Protein AF-A0A221NKV9-F1 (afdb_monomer)

Sequence (88 aa):
MVFHGSACGPILLRGAAGPVVLTQQGRVEMPAEGVVVADTVGAGDSFMAGLIWGLAQLSALGAEGREKLNALSEDELLLVAAYANRAD

Structure (mmCIF, N/CA/C/O backbone):
data_AF-A0A221NKV9-F1
#
_entry.id   AF-A0A221NKV9-F1
#
loop_
_atom_site.group_PDB
_atom_site.id
_atom_site.type_symbol
_atom_site.label_atom_id
_atom_site.label_alt_id
_atom_site.label_comp_id
_atom_site.label_asym_id
_atom_site.label_entity_id
_atom_site.label_seq_id
_atom_site.pdbx_PDB_ins_code
_atom_site.Cartn_x
_atom_site.Cartn_y
_atom_site.Cartn_z
_atom_site.occupancy
_atom_site.B_iso_or_equiv
_atom_site.auth_seq_id
_atom_site.auth_comp_id
_atom_site.auth_asym_id
_atom_site.auth_atom_id
_atom_site.pdbx_PDB_model_num
ATOM 1 N N . MET A 1 1 ? -23.271 -11.346 7.793 1.00 33.72 1 MET A N 1
ATOM 2 C CA . MET A 1 1 ? -21.861 -11.556 8.175 1.00 33.72 1 MET A CA 1
ATOM 3 C C . MET A 1 1 ? -21.299 -10.182 8.486 1.00 33.72 1 MET A C 1
ATOM 5 O O . MET A 1 1 ? -21.290 -9.347 7.596 1.00 33.72 1 MET A O 1
ATOM 9 N N . VAL A 1 2 ? -21.023 -9.885 9.757 1.00 31.58 2 VAL A N 1
ATOM 10 C CA . VAL A 1 2 ? -20.586 -8.547 10.187 1.00 31.58 2 VAL A CA 1
ATOM 11 C C . VAL A 1 2 ? -19.059 -8.550 10.194 1.00 31.58 2 VAL A C 1
ATOM 13 O O . VAL A 1 2 ? -18.452 -9.121 11.099 1.00 31.58 2 VAL A O 1
ATOM 16 N N . PHE A 1 3 ? -18.443 -7.991 9.155 1.00 38.78 3 PHE A N 1
ATOM 17 C CA . PHE A 1 3 ? -16.989 -7.861 9.070 1.00 38.78 3 PHE A CA 1
ATOM 18 C C . PHE A 1 3 ? -16.542 -6.675 9.936 1.00 38.78 3 PHE A C 1
ATOM 20 O O . PHE A 1 3 ? -16.965 -5.544 9.717 1.00 38.78 3 PHE A O 1
ATOM 27 N N . HIS A 1 4 ? -15.732 -6.949 10.958 1.00 42.09 4 HIS A N 1
ATOM 28 C CA . HIS A 1 4 ? -15.169 -5.944 11.861 1.00 42.09 4 HIS A CA 1
ATOM 29 C C . HIS A 1 4 ? -13.759 -5.586 11.383 1.00 42.09 4 HIS A C 1
ATOM 31 O O . HIS A 1 4 ? -12.874 -6.391 11.616 1.00 42.09 4 HIS A O 1
ATOM 37 N N . GLY A 1 5 ? -13.564 -4.436 10.723 1.00 46.19 5 GLY A N 1
ATOM 38 C CA . GLY A 1 5 ? -12.274 -3.760 10.447 1.00 4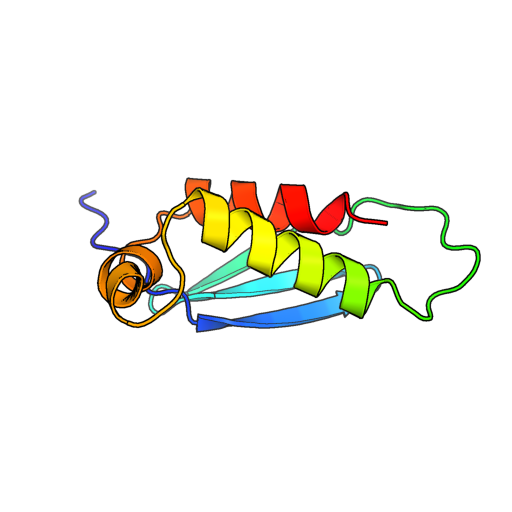6.19 5 GLY A CA 1
ATOM 39 C C . GLY A 1 5 ? -11.043 -4.637 10.150 1.00 46.19 5 GLY A C 1
ATOM 40 O O . GLY A 1 5 ? -10.445 -5.222 11.054 1.00 46.19 5 GLY A O 1
ATOM 41 N N . SER A 1 6 ? -10.615 -4.701 8.888 1.00 56.94 6 SER A N 1
ATOM 42 C CA . SER A 1 6 ? -9.411 -5.430 8.480 1.00 56.94 6 SER A CA 1
ATOM 43 C C . SER A 1 6 ? -8.172 -4.579 8.771 1.00 56.94 6 SER A C 1
ATOM 45 O O . SER A 1 6 ? -7.784 -3.727 7.980 1.00 56.94 6 SER A O 1
ATOM 47 N N . ALA A 1 7 ? -7.524 -4.789 9.919 1.00 61.06 7 ALA A N 1
ATOM 48 C CA . ALA A 1 7 ? -6.280 -4.080 10.213 1.00 61.06 7 ALA A CA 1
ATOM 49 C C . ALA A 1 7 ? -5.216 -4.366 9.138 1.00 61.06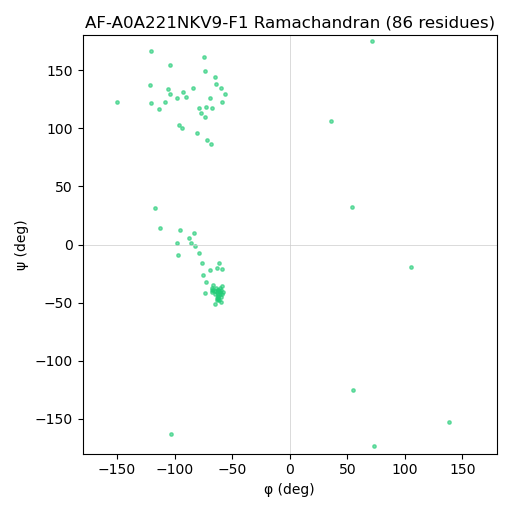 7 ALA A C 1
ATOM 51 O O . ALA A 1 7 ? -4.868 -5.531 8.909 1.00 61.06 7 ALA A O 1
ATOM 52 N N . CYS A 1 8 ? -4.710 -3.306 8.497 1.00 58.97 8 CYS A N 1
ATOM 53 C CA . CYS A 1 8 ? -3.676 -3.386 7.469 1.00 58.97 8 CYS A CA 1
ATOM 54 C C . CYS A 1 8 ? -2.347 -3.844 8.089 1.00 58.97 8 CYS A C 1
ATOM 56 O O . CYS A 1 8 ? -1.789 -3.177 8.961 1.00 58.97 8 CYS A O 1
ATOM 58 N N . GLY A 1 9 ? -1.852 -5.003 7.659 1.00 64.25 9 GLY A N 1
ATOM 59 C CA . GLY A 1 9 ? -0.559 -5.560 8.049 1.00 64.25 9 GLY A CA 1
ATOM 60 C C . GLY A 1 9 ? 0.502 -5.377 6.954 1.00 64.25 9 GLY A C 1
ATOM 61 O O . GLY A 1 9 ? 0.348 -4.527 6.074 1.00 64.25 9 GLY A O 1
ATOM 62 N N . PRO A 1 10 ? 1.619 -6.124 7.017 1.00 66.31 10 PRO A N 1
ATOM 63 C CA . PRO A 1 10 ? 2.726 -5.961 6.079 1.00 66.31 10 PRO A CA 1
ATOM 64 C C . PRO A 1 10 ? 2.328 -6.322 4.641 1.00 66.31 10 PRO A C 1
ATOM 66 O O . PRO A 1 10 ? 1.575 -7.269 4.405 1.00 66.31 10 PRO A O 1
ATOM 69 N N . ILE A 1 11 ? 2.886 -5.581 3.682 1.00 68.25 11 ILE A N 1
ATOM 70 C CA . ILE A 1 11 ? 2.724 -5.823 2.246 1.00 68.25 11 ILE A CA 1
ATOM 71 C C . ILE A 1 11 ? 4.001 -6.465 1.715 1.00 68.25 11 ILE A C 1
ATOM 73 O O . ILE A 1 11 ? 5.102 -5.966 1.948 1.00 68.25 11 ILE A O 1
ATOM 77 N N . LEU A 1 12 ? 3.847 -7.574 1.001 1.00 69.31 12 LEU A N 1
ATOM 78 C CA . LEU A 1 12 ? 4.927 -8.294 0.343 1.00 69.31 12 LEU A CA 1
ATOM 79 C C . LEU A 1 12 ? 4.825 -8.102 -1.170 1.00 69.31 12 LEU A C 1
ATOM 81 O O . LEU A 1 12 ? 3.829 -8.484 -1.779 1.00 69.31 12 LEU A O 1
ATOM 85 N N . LEU A 1 13 ? 5.881 -7.578 -1.787 1.00 63.94 13 LEU A N 1
ATOM 86 C CA . LEU A 1 13 ? 6.001 -7.488 -3.241 1.00 63.94 13 LEU A CA 1
ATOM 87 C C . LEU A 1 13 ? 6.669 -8.749 -3.793 1.00 63.94 13 LEU A C 1
ATOM 89 O O . LEU A 1 13 ? 7.753 -9.121 -3.347 1.00 63.94 13 LEU A O 1
ATOM 93 N N . ARG A 1 14 ? 6.034 -9.408 -4.772 1.00 73.12 14 ARG A N 1
ATOM 94 C CA . ARG A 1 14 ? 6.544 -10.646 -5.397 1.00 73.12 14 ARG A CA 1
ATOM 95 C C . ARG A 1 14 ? 6.847 -10.492 -6.893 1.00 73.12 14 ARG A C 1
ATOM 97 O O . ARG A 1 14 ? 6.693 -11.445 -7.658 1.00 73.12 14 ARG A O 1
ATOM 104 N N . GLY A 1 15 ? 7.253 -9.297 -7.327 1.00 68.06 15 GLY A N 1
ATOM 105 C CA . GLY A 1 15 ? 7.533 -9.008 -8.739 1.00 68.06 15 GLY A CA 1
ATOM 106 C C . GLY A 1 15 ? 6.332 -9.340 -9.631 1.00 68.06 15 GLY A C 1
ATOM 107 O O . GLY A 1 15 ? 5.217 -8.915 -9.346 1.00 68.06 15 GLY A O 1
ATOM 108 N N . ALA A 1 16 ? 6.538 -10.171 -10.658 1.00 65.00 16 ALA A N 1
ATOM 109 C CA . ALA A 1 16 ? 5.494 -10.580 -11.606 1.00 65.00 16 ALA A CA 1
ATOM 110 C C . ALA A 1 16 ? 4.300 -11.336 -10.978 1.00 65.00 16 ALA A C 1
ATOM 112 O O . ALA A 1 16 ? 3.256 -11.459 -11.610 1.00 65.00 16 ALA A O 1
ATOM 113 N N . ALA A 1 17 ? 4.427 -11.840 -9.744 1.00 62.91 17 ALA A N 1
ATOM 114 C CA . ALA A 1 17 ? 3.318 -12.464 -9.012 1.00 62.91 17 ALA A CA 1
ATOM 115 C C . ALA A 1 17 ? 2.450 -11.455 -8.229 1.00 62.91 17 ALA A C 1
ATOM 117 O O . ALA A 1 17 ? 1.518 -11.866 -7.534 1.00 62.91 17 ALA A O 1
ATOM 118 N N . GLY A 1 18 ? 2.765 -10.160 -8.323 1.00 64.56 18 GLY A N 1
ATOM 119 C CA . GLY A 1 18 ? 2.011 -9.069 -7.717 1.00 64.56 18 GLY A CA 1
ATOM 120 C C . GLY A 1 18 ? 2.133 -8.976 -6.192 1.00 64.56 18 GLY A C 1
ATOM 121 O O . GLY A 1 18 ? 2.801 -9.804 -5.548 1.00 64.56 18 GLY A O 1
ATOM 122 N N . PRO A 1 19 ? 1.543 -7.928 -5.596 1.00 69.00 19 PRO A N 1
ATOM 123 C CA . PRO A 1 19 ? 1.589 -7.702 -4.163 1.00 69.00 19 PRO A CA 1
ATOM 124 C C . PRO A 1 19 ? 0.683 -8.677 -3.401 1.00 69.00 19 PRO A C 1
ATOM 126 O O . PRO A 1 19 ? -0.373 -9.108 -3.868 1.00 69.00 19 PRO A O 1
ATOM 129 N N . VAL A 1 20 ? 1.100 -8.987 -2.177 1.00 72.75 20 VAL A N 1
ATOM 130 C CA . VAL A 1 20 ? 0.295 -9.679 -1.173 1.00 72.75 20 VAL A CA 1
ATOM 131 C C . VAL A 1 20 ? 0.176 -8.771 0.033 1.00 72.75 20 VAL A C 1
ATOM 133 O O . VAL A 1 20 ? 1.187 -8.405 0.630 1.00 72.75 20 VAL A O 1
ATOM 136 N N . VAL A 1 21 ? -1.047 -8.430 0.414 1.00 71.69 21 VAL A N 1
ATOM 137 C CA . VAL A 1 21 ? -1.317 -7.710 1.654 1.00 71.69 21 VAL A CA 1
ATOM 138 C C . VAL A 1 21 ? -1.727 -8.712 2.720 1.00 71.69 21 VAL A C 1
ATOM 140 O O . VAL A 1 21 ? -2.643 -9.514 2.531 1.00 71.69 21 VAL A O 1
ATOM 143 N N . LEU A 1 22 ? -1.030 -8.680 3.849 1.00 69.06 22 LEU A N 1
ATOM 144 C CA . LEU A 1 22 ? -1.406 -9.440 5.030 1.00 69.06 22 LEU A CA 1
ATOM 145 C C . LEU A 1 22 ? -2.267 -8.542 5.917 1.00 69.06 22 LEU A C 1
ATOM 147 O O . LEU A 1 22 ? -1.893 -7.412 6.204 1.00 69.06 22 LEU A O 1
ATOM 151 N N . THR A 1 23 ? -3.410 -9.038 6.368 1.00 68.88 23 THR A N 1
ATOM 152 C CA . THR A 1 23 ? -4.280 -8.379 7.351 1.00 68.88 23 THR A CA 1
ATOM 153 C C . THR A 1 23 ? -4.434 -9.284 8.571 1.00 68.88 23 THR A C 1
ATOM 155 O O . THR A 1 23 ? -4.141 -10.480 8.504 1.00 68.88 23 THR A O 1
ATOM 158 N N . GLN A 1 24 ? -4.949 -8.760 9.689 1.00 66.88 24 GLN A N 1
ATOM 159 C CA . GLN A 1 24 ? -5.291 -9.614 10.843 1.00 66.88 24 GLN A CA 1
ATOM 160 C C . GLN A 1 24 ? -6.320 -10.710 10.511 1.00 66.88 24 GLN A C 1
ATOM 162 O O . GLN A 1 24 ? -6.408 -11.708 11.219 1.00 66.88 24 GLN A O 1
ATOM 167 N N . GLN A 1 25 ? -7.092 -10.528 9.441 1.00 67.00 25 GLN A N 1
ATOM 168 C 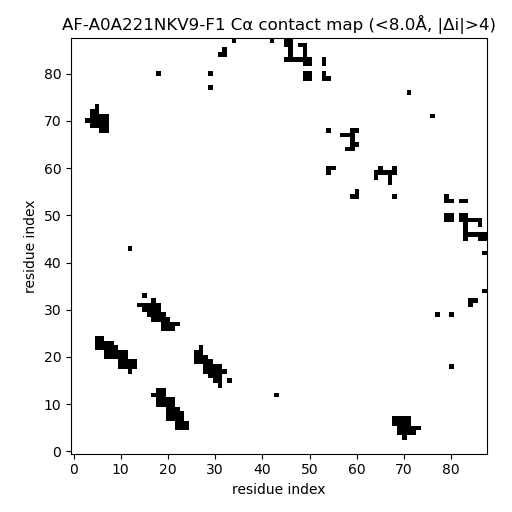CA . GLN A 1 25 ? -8.149 -11.443 9.016 1.00 67.00 25 GLN A CA 1
ATOM 169 C C . GLN A 1 25 ? -7.682 -12.404 7.917 1.00 67.00 25 GLN A C 1
ATOM 171 O O . GLN A 1 25 ? -8.391 -13.356 7.598 1.00 67.00 25 GLN A O 1
ATOM 176 N N . GLY A 1 26 ? -6.484 -12.184 7.363 1.00 65.62 26 GLY A N 1
ATOM 177 C CA . GLY A 1 26 ? -5.852 -13.088 6.420 1.00 65.62 26 GLY A CA 1
ATOM 178 C C . GLY A 1 26 ? -5.156 -12.418 5.236 1.00 65.62 26 GLY A C 1
ATOM 179 O O . GLY A 1 26 ? -4.632 -11.311 5.302 1.00 65.62 26 GLY A O 1
ATOM 180 N N . ARG A 1 27 ? -5.127 -13.210 4.172 1.00 70.62 27 ARG A N 1
ATOM 181 C CA . ARG A 1 27 ? -4.566 -13.070 2.831 1.00 70.62 27 ARG A CA 1
ATOM 182 C C . ARG A 1 27 ? -5.242 -12.221 1.752 1.00 70.62 27 ARG A C 1
ATOM 184 O O . ARG A 1 27 ? -6.241 -12.722 1.251 1.00 70.62 27 ARG A O 1
ATOM 191 N N . VAL A 1 28 ? -4.698 -11.105 1.267 1.00 70.75 28 VAL A N 1
ATOM 192 C CA . VAL A 1 28 ? -5.1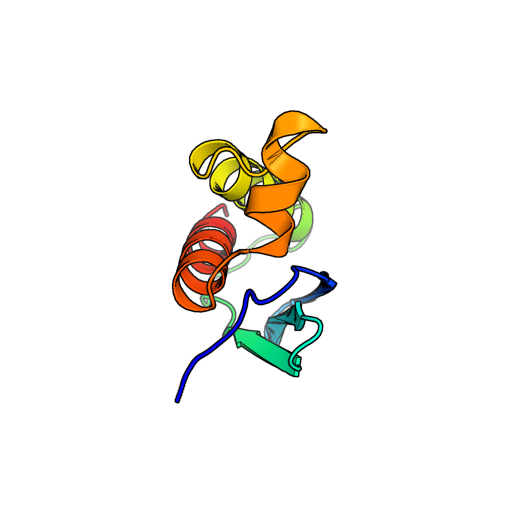56 -10.533 -0.023 1.00 70.75 28 VAL A CA 1
ATOM 193 C C . VAL A 1 28 ? -4.031 -10.621 -1.050 1.00 70.75 28 VAL A C 1
ATOM 195 O O . VAL A 1 28 ? -2.967 -10.044 -0.852 1.00 70.75 28 VAL A O 1
ATOM 198 N N . GLU A 1 29 ? -4.240 -11.375 -2.131 1.00 71.56 29 GLU A N 1
ATOM 199 C CA . GLU A 1 29 ? -3.306 -11.468 -3.261 1.00 71.56 29 GLU A CA 1
ATOM 200 C C . GLU A 1 29 ? -3.867 -10.690 -4.447 1.00 71.56 29 GLU A C 1
ATOM 202 O O . GLU A 1 29 ? -5.037 -10.851 -4.794 1.00 71.56 29 GLU A O 1
ATOM 207 N N . MET A 1 30 ? -3.030 -9.882 -5.091 1.00 68.88 30 MET A N 1
ATOM 208 C CA . MET A 1 30 ? -3.415 -9.153 -6.294 1.00 68.88 30 MET A CA 1
ATOM 209 C C . MET A 1 30 ? -2.495 -9.530 -7.450 1.00 68.88 30 MET A C 1
ATOM 211 O O . MET A 1 30 ? -1.284 -9.633 -7.246 1.00 68.88 30 MET A O 1
ATOM 215 N N . PRO A 1 31 ? -3.037 -9.742 -8.661 1.00 60.56 31 PRO A N 1
ATOM 216 C CA . PRO A 1 31 ? -2.202 -9.962 -9.830 1.00 60.56 31 PRO A CA 1
ATOM 217 C C . PRO A 1 31 ? -1.372 -8.703 -10.111 1.00 60.56 31 PRO A C 1
ATOM 219 O O . PRO A 1 31 ? -1.885 -7.584 -10.032 1.00 60.56 31 PRO A O 1
ATOM 222 N N . ALA A 1 32 ? -0.095 -8.879 -10.463 1.00 62.47 32 ALA A N 1
ATOM 223 C CA . ALA A 1 32 ? 0.662 -7.790 -11.071 1.00 62.47 32 ALA A CA 1
ATOM 224 C C . ALA A 1 32 ? -0.054 -7.379 -12.363 1.00 62.47 32 ALA A C 1
ATOM 226 O O . ALA A 1 32 ? -0.457 -8.246 -13.146 1.00 62.47 32 ALA A O 1
ATOM 227 N N . GLU A 1 33 ? -0.227 -6.078 -12.593 1.00 61.22 33 GLU A N 1
ATOM 228 C CA . GLU A 1 33 ? -0.581 -5.629 -13.933 1.00 61.22 33 GLU A CA 1
ATOM 229 C C . GLU A 1 33 ? 0.655 -5.864 -14.794 1.00 61.22 33 GLU A C 1
ATOM 231 O O . GLU A 1 33 ? 1.770 -5.498 -14.426 1.00 61.22 33 GLU A O 1
ATOM 236 N N . GLY A 1 34 ? 0.473 -6.584 -15.901 1.00 49.25 34 GLY A N 1
ATOM 237 C CA . GLY A 1 34 ? 1.562 -6.916 -16.807 1.00 49.25 34 GLY A CA 1
ATOM 238 C C . GLY A 1 34 ? 2.053 -5.661 -17.515 1.00 49.25 34 GLY A C 1
ATOM 239 O O . GLY A 1 34 ? 1.595 -5.360 -18.613 1.00 49.25 34 GLY A O 1
ATOM 240 N N . VAL A 1 35 ? 2.976 -4.935 -16.895 1.00 50.66 35 VAL A N 1
ATOM 241 C CA . VAL A 1 35 ? 3.713 -3.852 -17.540 1.00 50.66 35 VAL A CA 1
ATOM 242 C C . VAL A 1 35 ? 4.892 -4.478 -18.288 1.00 50.66 35 VAL A C 1
ATOM 244 O O . VAL A 1 35 ? 5.572 -5.369 -17.774 1.00 50.66 35 VAL A O 1
ATOM 247 N N . VAL A 1 36 ? 5.131 -4.064 -19.537 1.00 43.44 36 VAL A N 1
ATOM 248 C CA . VAL A 1 36 ? 6.355 -4.440 -20.263 1.00 43.44 36 VAL A CA 1
ATOM 249 C C . VAL A 1 36 ? 7.501 -3.661 -19.633 1.00 43.44 36 VAL A C 1
ATOM 251 O O . VAL A 1 36 ? 7.784 -2.526 -20.004 1.00 43.44 36 VAL A O 1
ATOM 254 N N . VAL A 1 37 ? 8.119 -4.265 -18.625 1.00 50.06 37 VAL A N 1
ATOM 255 C CA . VAL A 1 37 ? 9.206 -3.656 -17.870 1.00 50.06 37 VAL A CA 1
ATOM 256 C C . VAL A 1 37 ? 10.474 -3.654 -18.730 1.00 50.06 37 VAL A C 1
ATOM 258 O O . VAL A 1 37 ? 11.049 -4.707 -19.001 1.00 50.06 37 VAL A O 1
ATOM 261 N N . ALA A 1 38 ? 10.905 -2.473 -19.182 1.00 54.75 38 ALA A N 1
ATOM 262 C CA . ALA A 1 38 ? 12.202 -2.293 -19.842 1.00 54.75 38 ALA A CA 1
ATOM 263 C C . ALA A 1 38 ? 13.371 -2.316 -18.835 1.00 54.75 38 ALA A C 1
ATOM 265 O O . ALA A 1 38 ? 14.484 -2.692 -19.202 1.00 54.75 38 ALA A O 1
ATOM 266 N N . ASP A 1 39 ? 13.103 -1.957 -17.573 1.00 52.12 39 ASP A N 1
ATOM 267 C CA . ASP A 1 39 ? 14.038 -1.987 -16.445 1.00 52.12 39 ASP A CA 1
ATOM 268 C C . ASP A 1 39 ? 13.267 -2.239 -15.134 1.00 52.12 39 ASP A C 1
ATOM 270 O O . ASP A 1 39 ? 12.327 -1.518 -14.816 1.00 52.12 39 ASP A O 1
ATOM 274 N N . THR A 1 40 ? 13.608 -3.297 -14.389 1.00 54.84 40 THR A N 1
ATOM 275 C CA . THR A 1 40 ? 12.938 -3.656 -13.120 1.00 54.84 40 THR A CA 1
ATOM 276 C C . THR A 1 40 ? 13.407 -2.808 -11.936 1.00 54.84 40 THR A C 1
ATOM 278 O O . THR A 1 40 ? 12.867 -2.940 -10.835 1.00 54.84 40 THR A O 1
ATOM 281 N N . VAL A 1 41 ? 14.441 -1.980 -12.124 1.00 61.84 41 VAL A N 1
ATOM 282 C CA . VAL A 1 41 ? 14.913 -1.039 -11.106 1.00 61.84 41 VAL A CA 1
ATOM 283 C C . VAL A 1 41 ? 13.904 0.108 -10.989 1.00 61.84 41 VAL A C 1
ATOM 285 O O . VAL A 1 41 ? 13.675 0.839 -11.943 1.00 61.84 41 VAL A O 1
ATOM 288 N N . GLY A 1 42 ? 13.298 0.269 -9.810 1.00 64.06 42 GLY A N 1
ATOM 289 C CA . GLY A 1 42 ? 12.364 1.364 -9.510 1.00 64.06 42 GLY A CA 1
ATOM 290 C C . GLY A 1 42 ? 10.884 0.975 -9.458 1.00 64.06 42 GLY A C 1
ATOM 291 O O . GLY A 1 42 ? 10.133 1.650 -8.764 1.00 64.06 42 GLY A O 1
ATOM 292 N N . ALA A 1 43 ? 10.466 -0.152 -10.045 1.00 67.81 43 ALA A N 1
ATOM 293 C CA . ALA A 1 43 ? 9.059 -0.591 -10.004 1.00 67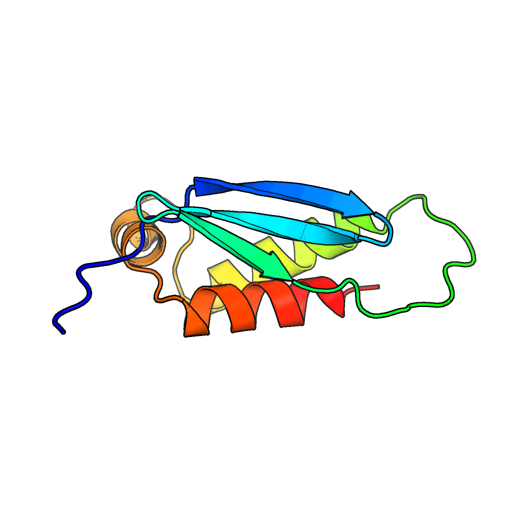.81 43 ALA A CA 1
ATOM 294 C C . ALA A 1 43 ? 8.535 -0.791 -8.564 1.00 67.81 43 ALA A C 1
ATOM 296 O O . ALA A 1 43 ? 7.395 -0.473 -8.231 1.00 67.81 43 ALA A O 1
ATOM 297 N N . GLY A 1 44 ? 9.401 -1.269 -7.661 1.00 70.56 44 GLY A N 1
ATOM 298 C CA . GLY A 1 44 ? 9.078 -1.372 -6.235 1.00 70.56 44 GLY A CA 1
ATOM 299 C C . GLY A 1 44 ? 8.913 -0.012 -5.547 1.00 70.56 44 GLY A C 1
ATOM 300 O O . GLY A 1 44 ? 8.025 0.141 -4.709 1.00 70.56 44 GLY A O 1
ATOM 301 N N . ASP A 1 45 ? 9.726 0.978 -5.920 1.00 79.38 45 ASP A N 1
ATOM 302 C CA . ASP A 1 45 ? 9.669 2.328 -5.350 1.00 79.38 45 ASP A CA 1
ATOM 303 C C . ASP A 1 45 ? 8.446 3.092 -5.867 1.00 79.38 45 ASP A C 1
ATOM 305 O O . ASP A 1 45 ? 7.734 3.709 -5.074 1.00 79.38 45 ASP A O 1
ATOM 309 N N . SER A 1 46 ? 8.143 2.979 -7.164 1.00 80.12 46 SER A N 1
ATOM 310 C CA . SER A 1 46 ? 6.922 3.501 -7.786 1.00 80.12 46 SER A CA 1
ATOM 311 C C . SER A 1 46 ? 5.668 2.896 -7.162 1.00 80.12 46 SER A C 1
ATOM 313 O O . SER A 1 46 ? 4.756 3.630 -6.771 1.00 80.12 46 SER A O 1
ATOM 315 N N . PHE A 1 47 ? 5.645 1.575 -6.954 1.00 81.12 47 PHE A N 1
ATOM 316 C CA . PHE A 1 47 ? 4.550 0.917 -6.247 1.00 81.12 47 PHE A CA 1
ATOM 317 C C . PHE A 1 47 ? 4.401 1.449 -4.817 1.00 81.12 47 PHE A C 1
ATOM 319 O O . PHE A 1 47 ? 3.300 1.811 -4.403 1.00 81.12 47 PHE A O 1
ATOM 326 N N . MET A 1 48 ? 5.490 1.524 -4.042 1.00 79.81 48 MET A N 1
ATOM 327 C CA . MET A 1 48 ? 5.423 2.041 -2.672 1.00 79.81 48 MET A CA 1
ATOM 328 C C . MET A 1 48 ? 4.968 3.503 -2.635 1.00 79.81 48 MET A C 1
ATOM 330 O O . MET A 1 48 ? 4.163 3.863 -1.775 1.00 79.81 48 MET A O 1
ATOM 334 N N . ALA A 1 49 ? 5.415 4.335 -3.577 1.00 84.69 49 ALA A N 1
ATOM 335 C CA . ALA A 1 49 ? 4.959 5.713 -3.710 1.00 84.69 49 ALA A CA 1
ATOM 336 C C . ALA A 1 49 ? 3.456 5.785 -4.029 1.00 84.69 49 ALA A C 1
ATOM 338 O O . ALA A 1 49 ? 2.726 6.528 -3.369 1.00 84.69 49 ALA A O 1
ATOM 339 N N . GLY A 1 50 ? 2.973 4.975 -4.976 1.00 85.50 50 GLY A N 1
ATOM 340 C CA . GLY A 1 50 ? 1.555 4.878 -5.323 1.00 85.50 50 GLY A CA 1
ATOM 341 C C . GLY A 1 50 ? 0.691 4.376 -4.164 1.00 85.50 50 GLY A C 1
ATOM 342 O O . GLY A 1 50 ? -0.390 4.912 -3.918 1.00 85.50 50 GLY A O 1
ATOM 343 N N . LEU A 1 51 ? 1.192 3.413 -3.391 1.00 84.56 51 LEU A N 1
ATOM 344 C CA . LEU A 1 51 ? 0.534 2.901 -2.193 1.00 84.56 51 LEU A CA 1
ATOM 345 C C . LEU A 1 51 ? 0.430 3.982 -1.108 1.00 84.56 51 LEU A C 1
ATOM 347 O O . LEU A 1 51 ? -0.656 4.226 -0.584 1.00 84.56 51 LEU A O 1
ATOM 351 N N . ILE A 1 52 ? 1.543 4.648 -0.778 1.00 87.19 52 ILE A N 1
ATOM 352 C CA . ILE A 1 52 ? 1.565 5.733 0.214 1.00 87.19 52 ILE A CA 1
ATOM 353 C C . ILE A 1 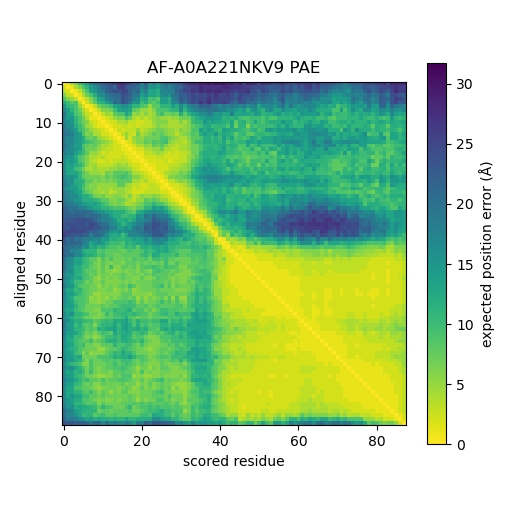52 ? 0.613 6.848 -0.218 1.00 87.19 52 ILE A C 1
ATOM 355 O O . ILE A 1 52 ? -0.154 7.350 0.601 1.00 87.19 52 ILE A O 1
ATOM 359 N N . TRP A 1 53 ? 0.608 7.199 -1.504 1.00 89.81 53 TRP A N 1
ATOM 360 C CA . TRP A 1 53 ? -0.318 8.184 -2.048 1.00 89.81 53 TRP A CA 1
ATOM 361 C C . TRP A 1 53 ? -1.781 7.762 -1.902 1.00 89.81 53 TRP A C 1
ATOM 363 O O . TRP A 1 53 ? -2.594 8.545 -1.415 1.00 89.81 53 TRP A O 1
ATOM 373 N N . GLY A 1 54 ? -2.133 6.527 -2.262 1.00 88.81 54 GLY A N 1
ATOM 374 C CA . GLY A 1 54 ? -3.501 6.033 -2.105 1.00 88.81 54 GLY A CA 1
ATOM 375 C C . GLY A 1 54 ? -3.956 6.023 -0.641 1.00 88.81 54 GLY A C 1
ATOM 376 O O . GLY A 1 54 ? -5.067 6.453 -0.341 1.00 88.81 54 GLY A O 1
ATOM 377 N N . LEU A 1 55 ? -3.077 5.642 0.293 1.00 89.62 55 LEU A N 1
ATOM 378 C CA . LEU A 1 55 ? -3.353 5.742 1.731 1.00 89.62 55 LEU A CA 1
ATOM 379 C C . LEU A 1 55 ? -3.521 7.197 2.195 1.00 89.62 55 LEU A C 1
ATOM 381 O O . LEU A 1 55 ? -4.375 7.469 3.042 1.00 89.62 55 LEU A O 1
ATOM 385 N N . ALA A 1 56 ? -2.748 8.136 1.640 1.00 92.06 56 ALA A N 1
ATOM 386 C CA . ALA A 1 56 ? -2.905 9.563 1.919 1.00 92.06 56 ALA A CA 1
ATOM 387 C C . ALA A 1 56 ? -4.295 10.061 1.504 1.00 92.06 56 ALA A C 1
ATOM 389 O O . ALA A 1 56 ? -4.926 10.797 2.258 1.00 92.06 56 ALA A O 1
ATOM 390 N N . GLN A 1 57 ? -4.800 9.608 0.353 1.00 93.81 57 GLN A N 1
ATOM 391 C CA . GLN A 1 57 ? -6.130 9.987 -0.133 1.00 93.81 57 GLN A CA 1
ATOM 392 C C . GLN A 1 57 ? -7.281 9.418 0.696 1.00 93.81 57 GLN A C 1
ATOM 394 O O . GLN A 1 57 ? -8.371 9.985 0.709 1.00 93.81 57 GLN A O 1
ATOM 399 N N . LEU A 1 58 ? -7.038 8.333 1.431 1.00 91.69 58 LEU A N 1
ATOM 400 C CA . LEU A 1 58 ? -7.983 7.795 2.408 1.00 91.69 58 LEU A CA 1
ATOM 401 C C . LEU A 1 58 ? -7.831 8.420 3.803 1.00 91.69 58 LEU A C 1
ATOM 403 O O . LEU A 1 58 ? -8.479 7.955 4.740 1.00 91.69 58 LEU A O 1
ATOM 407 N N . SER A 1 59 ? -6.968 9.429 3.971 1.00 93.81 59 SER A N 1
ATOM 408 C CA . SER A 1 59 ? -6.598 9.999 5.276 1.00 93.81 59 SER A CA 1
ATOM 409 C C . SER A 1 59 ? -6.100 8.938 6.269 1.00 93.81 59 SER A C 1
ATOM 411 O O . SER A 1 59 ? -6.301 9.050 7.476 1.00 93.81 59 SER A O 1
ATOM 413 N N . ALA A 1 60 ? -5.450 7.885 5.765 1.00 90.69 60 ALA A N 1
ATOM 414 C CA . ALA A 1 60 ? -4.987 6.739 6.548 1.00 90.69 60 ALA A CA 1
ATOM 415 C C . ALA A 1 60 ? -3.512 6.857 6.984 1.00 90.69 60 ALA A C 1
ATOM 417 O O . ALA A 1 60 ? -2.913 5.880 7.432 1.00 90.69 60 ALA A O 1
ATOM 418 N N . LEU A 1 61 ? -2.899 8.038 6.840 1.00 89.94 61 LEU A N 1
ATOM 419 C CA . LEU A 1 61 ? -1.498 8.282 7.191 1.00 89.94 61 LEU A CA 1
ATOM 420 C C . LEU A 1 61 ? -1.343 9.062 8.500 1.00 89.94 61 LEU A C 1
ATOM 422 O O . LEU A 1 61 ? -2.201 9.844 8.902 1.00 89.94 61 LEU A O 1
ATOM 426 N N . GLY A 1 62 ? -0.191 8.871 9.144 1.00 86.62 62 GLY A N 1
ATOM 427 C CA . GLY A 1 62 ? 0.148 9.545 10.396 1.00 86.62 62 GLY A CA 1
ATOM 428 C C . GLY A 1 62 ? -0.621 9.011 11.607 1.00 86.62 62 GLY A C 1
ATOM 429 O O . GLY A 1 62 ? -1.326 8.005 11.539 1.00 86.62 62 GLY A O 1
ATOM 430 N N . ALA A 1 63 ? -0.446 9.678 12.751 1.00 87.44 63 ALA A N 1
ATOM 431 C CA . ALA A 1 63 ? -1.103 9.288 13.998 1.00 87.44 63 ALA A CA 1
ATOM 432 C C . ALA A 1 63 ? -2.632 9.434 13.913 1.00 87.44 63 ALA A C 1
ATOM 434 O O . ALA A 1 63 ? -3.353 8.552 14.371 1.00 87.44 63 ALA A O 1
ATOM 435 N N . GLU A 1 64 ? -3.111 10.504 13.273 1.00 88.06 64 GLU A N 1
ATOM 436 C CA . GLU A 1 64 ? -4.541 10.792 13.093 1.00 88.06 64 GLU A CA 1
ATOM 437 C C . GLU A 1 64 ? -5.229 9.762 12.182 1.00 88.06 64 GLU A C 1
ATOM 439 O O . GLU A 1 64 ? -6.362 9.366 12.439 1.00 88.06 64 GLU A O 1
ATOM 444 N N . GLY A 1 65 ? -4.523 9.248 11.170 1.00 87.94 65 GLY A N 1
ATOM 445 C CA . GLY A 1 65 ? -5.034 8.217 10.265 1.00 87.94 65 GLY A CA 1
ATOM 446 C C . GLY A 1 65 ? -4.938 6.784 10.794 1.00 87.94 65 GLY A C 1
ATOM 447 O O . GLY A 1 65 ? -5.361 5.856 10.108 1.00 87.94 65 GLY A O 1
ATOM 448 N N . ARG A 1 66 ? -4.390 6.556 11.998 1.00 84.06 66 ARG A N 1
ATOM 449 C CA . ARG A 1 66 ? -4.110 5.207 12.525 1.00 84.06 66 ARG A CA 1
ATOM 450 C C . ARG A 1 66 ? -5.363 4.347 12.662 1.00 84.06 66 ARG A C 1
ATOM 452 O O . ARG A 1 66 ? -5.326 3.165 12.327 1.00 84.06 66 ARG A O 1
ATOM 459 N N . GLU A 1 67 ? -6.453 4.924 13.157 1.00 86.06 67 GLU A N 1
ATOM 460 C CA . GLU A 1 67 ? -7.731 4.214 13.269 1.00 86.06 67 GLU A CA 1
ATOM 461 C C . GLU A 1 67 ? -8.270 3.850 11.888 1.00 86.06 67 GLU A C 1
ATOM 463 O O . GLU A 1 67 ? -8.667 2.707 11.671 1.00 86.06 67 GLU A O 1
ATOM 468 N N . LYS A 1 68 ? -8.187 4.778 10.926 1.00 87.81 68 LYS A N 1
ATOM 469 C CA . LYS A 1 68 ? -8.601 4.532 9.543 1.00 87.81 68 LYS A CA 1
ATOM 470 C C . LYS A 1 68 ? -7.767 3.436 8.881 1.00 87.81 68 LYS A C 1
ATOM 472 O O . LYS A 1 68 ? -8.339 2.540 8.273 1.00 87.81 68 LYS A O 1
ATOM 477 N N . LEU A 1 69 ? -6.446 3.453 9.054 1.00 84.00 69 LEU A N 1
ATOM 478 C CA . LEU A 1 69 ? -5.537 2.421 8.549 1.00 84.00 69 LEU A CA 1
ATOM 479 C C . LEU A 1 69 ? -5.856 1.030 9.124 1.00 84.00 69 LEU A C 1
ATOM 481 O O . LEU A 1 69 ? -5.795 0.026 8.417 1.00 84.00 69 LEU A O 1
ATOM 485 N N . ASN A 1 70 ? -6.220 0.971 10.407 1.00 83.56 70 ASN A N 1
ATOM 486 C CA . ASN A 1 70 ? -6.623 -0.267 11.076 1.00 83.56 70 ASN A CA 1
ATOM 487 C C . ASN A 1 70 ? -8.044 -0.727 10.707 1.00 83.56 70 ASN A C 1
ATOM 489 O O . ASN A 1 70 ? -8.406 -1.869 10.980 1.00 83.56 70 ASN A O 1
ATOM 493 N N . ALA A 1 71 ? -8.851 0.154 10.125 1.00 84.25 71 ALA A N 1
ATOM 494 C CA . ALA A 1 71 ? -10.232 -0.109 9.747 1.00 84.25 71 ALA A CA 1
ATOM 495 C C . ALA A 1 71 ? -10.434 -0.123 8.226 1.00 84.25 71 ALA A C 1
ATOM 497 O O . ALA A 1 71 ? -11.581 -0.055 7.781 1.00 84.25 71 ALA A O 1
ATOM 498 N N . LEU A 1 72 ? -9.354 -0.195 7.435 1.00 81.94 72 LEU A N 1
ATOM 499 C CA . LEU A 1 72 ? -9.464 -0.318 5.985 1.00 81.94 72 LEU A CA 1
ATOM 500 C C . LEU A 1 72 ? -10.307 -1.544 5.645 1.00 81.94 72 LEU A C 1
ATOM 502 O O . LEU A 1 72 ? -10.097 -2.640 6.165 1.00 81.94 72 LEU A O 1
ATOM 506 N N . SER A 1 73 ? -11.291 -1.332 4.783 1.00 83.00 7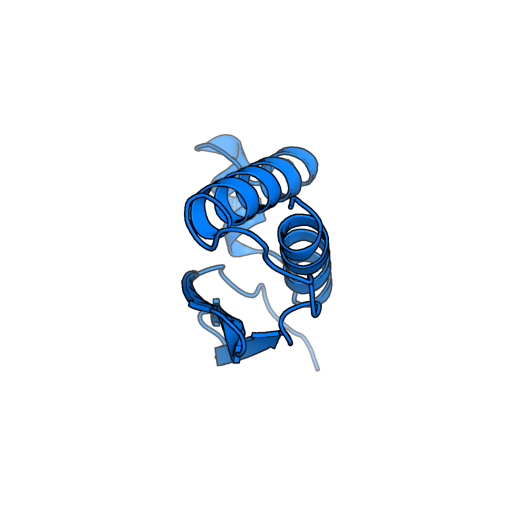3 SER A N 1
ATOM 507 C CA . SER A 1 73 ? -12.036 -2.433 4.185 1.00 83.00 73 SER A CA 1
ATOM 508 C C . SER A 1 73 ? -11.194 -3.134 3.120 1.00 83.00 73 SER A C 1
ATOM 510 O O . SER A 1 73 ? -10.229 -2.574 2.597 1.00 83.00 73 SER A O 1
ATOM 512 N N . GLU A 1 74 ? -11.581 -4.357 2.769 1.00 78.06 74 GLU A N 1
ATOM 513 C CA . GLU A 1 74 ? -10.955 -5.100 1.672 1.00 78.06 74 GLU A CA 1
ATOM 514 C C . GLU A 1 74 ? -11.038 -4.330 0.343 1.00 78.06 74 GLU A C 1
ATOM 516 O O . GLU A 1 74 ? -10.041 -4.233 -0.368 1.00 78.06 74 GLU A O 1
ATOM 521 N N . ASP A 1 75 ? -12.173 -3.686 0.059 1.00 82.88 75 ASP A N 1
ATOM 522 C CA . ASP A 1 75 ? -12.364 -2.874 -1.149 1.00 82.88 75 ASP A CA 1
ATOM 523 C C . ASP A 1 75 ? -11.416 -1.666 -1.198 1.00 82.88 75 ASP A C 1
ATOM 525 O O . ASP A 1 75 ? -10.844 -1.359 -2.243 1.00 82.88 75 ASP A O 1
ATOM 529 N N . GLU A 1 76 ? -11.205 -0.985 -0.068 1.00 85.62 76 GLU A N 1
ATOM 530 C CA . GLU A 1 76 ? -10.260 0.135 0.022 1.00 85.62 76 GLU A CA 1
ATOM 531 C C . GLU A 1 76 ? -8.813 -0.328 -0.149 1.00 85.62 76 GLU A C 1
ATOM 533 O O . GLU A 1 76 ? -8.017 0.337 -0.815 1.00 85.62 76 GLU A O 1
ATOM 538 N N . LEU A 1 77 ? -8.481 -1.487 0.419 1.00 79.75 77 LEU A N 1
ATOM 539 C CA . LEU A 1 77 ? -7.173 -2.114 0.281 1.00 79.75 77 LEU A CA 1
ATOM 540 C C . LEU A 1 77 ? -6.887 -2.465 -1.186 1.00 79.75 77 LEU A C 1
ATOM 542 O O . LEU A 1 77 ? -5.822 -2.130 -1.707 1.00 79.75 77 LEU A O 1
ATOM 546 N N . LEU A 1 78 ? -7.860 -3.087 -1.859 1.00 80.38 78 LEU A N 1
ATOM 547 C CA . LEU A 1 78 ? -7.800 -3.420 -3.280 1.00 80.38 78 LEU A CA 1
ATOM 548 C C . LEU A 1 78 ? -7.687 -2.161 -4.138 1.00 80.38 78 LEU A C 1
ATOM 550 O O . LEU A 1 78 ? -6.888 -2.130 -5.069 1.00 80.38 78 LEU A O 1
ATOM 554 N N . LEU A 1 79 ? -8.437 -1.108 -3.820 1.00 84.81 79 LEU A N 1
ATOM 555 C CA . LEU A 1 79 ? -8.398 0.150 -4.560 1.00 84.81 79 LEU A CA 1
ATOM 556 C C . LEU A 1 79 ? -7.018 0.812 -4.483 1.00 84.81 79 LEU A C 1
ATOM 558 O O . LEU A 1 79 ? -6.460 1.202 -5.511 1.00 84.81 79 LEU A O 1
ATOM 562 N N . VAL A 1 80 ? -6.442 0.912 -3.284 1.00 84.12 80 VAL A N 1
ATOM 563 C CA . VAL A 1 80 ? -5.129 1.540 -3.082 1.00 84.12 80 VAL A CA 1
ATOM 564 C C . VAL A 1 80 ? -4.015 0.713 -3.720 1.00 84.12 80 VAL A C 1
ATOM 566 O O . VAL A 1 80 ? -3.125 1.267 -4.364 1.00 84.12 80 VAL A O 1
ATOM 569 N N . ALA A 1 81 ? -4.074 -0.612 -3.604 1.00 77.75 81 ALA A N 1
ATOM 570 C CA . ALA A 1 81 ? -3.081 -1.481 -4.215 1.00 77.75 81 ALA A CA 1
ATOM 571 C C . ALA A 1 81 ? -3.229 -1.568 -5.746 1.00 77.75 81 ALA A C 1
ATOM 573 O O . ALA A 1 81 ? -2.216 -1.638 -6.436 1.00 77.75 81 ALA A O 1
ATOM 574 N N . ALA A 1 82 ? -4.442 -1.473 -6.302 1.00 80.88 82 ALA A N 1
ATOM 575 C CA . ALA A 1 82 ? -4.655 -1.356 -7.747 1.00 80.88 82 ALA A CA 1
ATOM 576 C C . ALA A 1 82 ? -4.121 -0.026 -8.294 1.00 80.88 82 ALA A C 1
ATOM 578 O O . ALA A 1 82 ? -3.516 -0.000 -9.361 1.00 80.88 82 ALA A O 1
ATOM 579 N N . TYR A 1 83 ? -4.293 1.072 -7.553 1.00 81.25 83 TYR A N 1
ATOM 580 C CA . TYR A 1 83 ? -3.675 2.349 -7.902 1.00 81.25 83 TYR A CA 1
ATOM 581 C C . TYR A 1 83 ? -2.142 2.254 -7.884 1.00 81.25 83 TYR A C 1
ATOM 583 O O . TYR A 1 83 ? -1.488 2.687 -8.827 1.00 81.25 83 TYR A O 1
ATOM 591 N N . ALA A 1 84 ? -1.571 1.638 -6.845 1.00 80.00 84 ALA A N 1
ATOM 592 C CA . ALA A 1 84 ? -0.130 1.430 -6.720 1.00 80.00 84 ALA A CA 1
ATOM 593 C C . ALA A 1 84 ? 0.455 0.576 -7.858 1.00 80.00 84 ALA A C 1
ATOM 595 O O . ALA A 1 84 ? 1.537 0.868 -8.353 1.00 80.00 84 ALA A O 1
ATOM 596 N N . ASN A 1 85 ? -0.287 -0.436 -8.313 1.00 75.50 85 ASN A N 1
ATOM 597 C CA . ASN A 1 85 ? 0.088 -1.309 -9.431 1.00 75.50 85 ASN A CA 1
ATOM 598 C C . ASN A 1 85 ? 0.212 -0.561 -10.772 1.00 75.50 85 ASN A C 1
ATOM 600 O O . ASN A 1 85 ? 0.855 -1.053 -11.690 1.00 75.50 85 ASN A O 1
ATOM 604 N N . ARG A 1 86 ? -0.407 0.622 -10.882 1.00 75.75 86 ARG A N 1
ATOM 605 C CA . ARG A 1 86 ? -0.427 1.469 -12.084 1.00 75.75 86 ARG A CA 1
ATOM 606 C C . ARG A 1 86 ? 0.598 2.599 -12.059 1.00 75.75 86 ARG A C 1
ATOM 608 O O . ARG A 1 86 ? 0.585 3.424 -12.965 1.00 75.75 86 ARG A O 1
ATOM 615 N N . ALA A 1 87 ? 1.409 2.693 -11.007 1.00 67.75 87 ALA A N 1
ATOM 616 C CA . ALA A 1 87 ? 2.322 3.811 -10.788 1.00 67.75 87 ALA A CA 1
ATOM 617 C C . ALA A 1 87 ? 3.665 3.700 -11.548 1.00 67.75 87 ALA A C 1
ATOM 619 O O . ALA A 1 87 ? 4.552 4.508 -11.279 1.00 67.75 87 ALA A O 1
ATOM 620 N N . ASP A 1 88 ? 3.805 2.738 -12.467 1.00 57.50 88 ASP A N 1
ATOM 621 C CA . ASP A 1 88 ? 4.967 2.571 -13.363 1.00 57.50 88 ASP A CA 1
ATOM 622 C C . ASP A 1 88 ? 4.994 3.577 -14.530 1.00 57.50 88 ASP A C 1
ATOM 624 O O . ASP A 1 88 ? 3.932 3.815 -15.158 1.00 57.50 88 ASP A O 1
#

Nearest PDB structures (foldseek):
  4u7x-assembly1_A  TM=9.111E-01  e=2.914E-04  Brucella abortus 2308
  1tyy-assembly1_B  TM=8.732E-01  e=5.923E-04  Salmonella enterica subsp. enterica serovar Typhimurium str. LT2
  1tz6-assembly1_B  TM=8.887E-01  e=4.369E-03  Salmonella enterica subsp. enterica serovar Typhimurium str. LT2
  3ikh-assembly2_B  TM=6.446E-01  e=1.692E-02  Klebsiella pneumoniae subsp. pneumoniae MGH 78578
  3pl2-assembly1_B  TM=6.173E-01  e=1.586E-02  Corynebacterium glutamicum

Foldseek 3Di:
DDDFAFQWDDWDQDDQQAIWTATPVGIDGDGQDDDPDPDPPCLVVLLVVLLVVLCVVQVCDDPRNVVVNRRDDPVSVCVSNVSSSPSD

Solvent-accessible surface area (backbone atoms only — not comparable to full-atom values): 4986 Å² total; per-residue (Å²): 134,87,83,78,53,42,30,68,50,66,72,46,82,52,66,85,65,13,46,32,40,36,32,84,83,43,84,45,79,40,78,40,66,89,67,90,70,90,61,78,78,55,53,67,57,30,27,51,52,2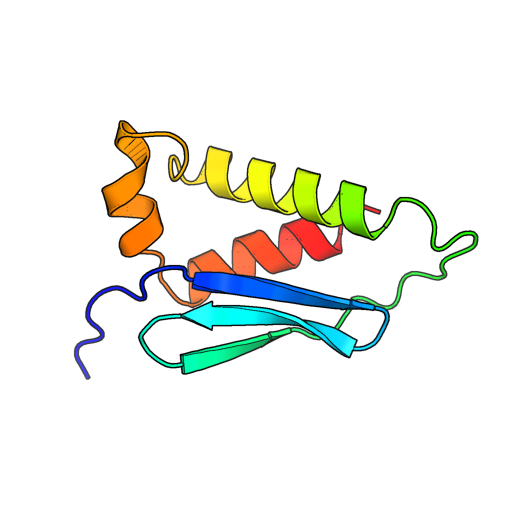8,32,54,49,38,36,50,76,66,53,31,51,69,79,87,6,44,64,48,34,37,44,32,46,72,69,56,51,50,51,24,49,54,52,8,60,62,45,114

Radius of gyration: 13.22 Å; Cα contac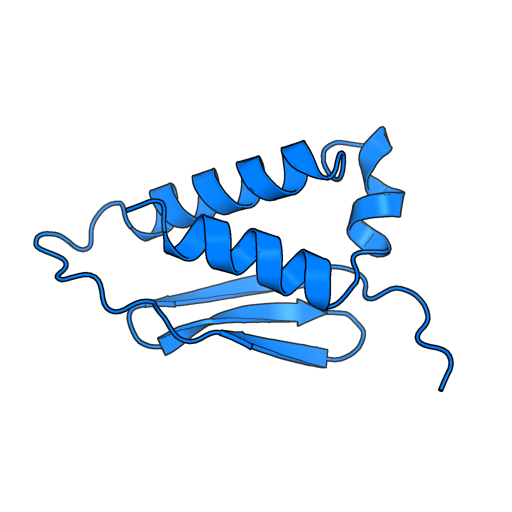ts (8 Å, |Δi|>4): 125; chains: 1; bounding box: 37×24×34 Å

pLDDT: mean 72.17, std 14.46, range [31.58, 93.81]

Mean predicted aligned error: 9.19 Å

Secondary structure (DSSP, 8-state):
-------EEEEEE-GGG-EEEEETTEEEE-PPP----S--SSHHHHHHHHHHHHHHHTT-STTTTHHHHHT--HHHHHHHHHHHHT--